Protein AF-A0AAD8IXN5-F1 (afdb_monomer)

Foldseek 3Di:
DDFDFDQDPPPRDTDTDDDDPVCVVVVLVVVLVVLLVQLLVCLVVLVLVSSVVSLVPDDLVSVLDPSSLLSNLSSCVVVLVLVVSVVSVVVCVVSVSPQDLSSQLSNLSSLLSVLDPVSNVVSVVVCVVNPNCPPPSNVVSNVSSVVSND

Nearest PDB structures (foldseek):
  5iww-assembly1_D  TM=9.588E-01  e=1.075E-04  unidentified
  4wn4-assembly2_B  TM=7.879E-01  e=2.422E-03  synthetic construct
  5orm-assembly1_A  TM=8.192E-01  e=3.307E-03  synthetic construct
  6sgb-assembly1_FX  TM=7.965E-01  e=2.458E-01  Trypanosoma brucei brucei
  5a31-assembly1_Y  TM=6.973E-01  e=4.498E+00  Homo sapiens

Structure (mmCIF, N/CA/C/O backbone):
data_AF-A0AAD8IXN5-F1
#
_entry.id   AF-A0AAD8IXN5-F1
#
loop_
_atom_site.group_PDB
_atom_site.id
_atom_site.type_symbol
_atom_site.label_atom_id
_atom_site.label_alt_id
_atom_site.label_comp_id
_atom_site.label_asym_id
_atom_site.label_entity_id
_atom_site.label_seq_id
_atom_site.pdbx_PDB_ins_code
_atom_site.Cartn_x
_atom_site.Cartn_y
_atom_site.Cartn_z
_atom_site.occupancy
_atom_site.B_iso_or_equiv
_atom_site.auth_seq_id
_atom_site.auth_comp_id
_atom_site.auth_asym_id
_atom_site.auth_atom_id
_atom_site.pdbx_PDB_model_num
ATOM 1 N N . MET A 1 1 ? 20.621 -17.031 -30.208 1.00 51.78 1 MET A N 1
ATOM 2 C CA . MET A 1 1 ? 21.042 -15.784 -29.536 1.00 51.78 1 MET A CA 1
ATOM 3 C C . MET A 1 1 ? 19.808 -14.907 -29.469 1.00 51.78 1 MET A C 1
ATOM 5 O O . MET A 1 1 ? 19.219 -14.682 -30.516 1.00 51.78 1 MET A O 1
ATOM 9 N N . ILE A 1 2 ? 19.332 -14.562 -28.271 1.00 49.06 2 ILE A N 1
ATOM 10 C CA . ILE A 1 2 ? 18.109 -13.759 -28.108 1.00 49.06 2 ILE A CA 1
ATOM 11 C C . ILE A 1 2 ? 18.547 -12.351 -27.720 1.00 49.06 2 ILE A C 1
ATOM 13 O O . ILE A 1 2 ? 19.367 -12.189 -26.816 1.00 49.06 2 ILE A O 1
ATOM 17 N N . PHE A 1 3 ? 18.029 -11.352 -28.426 1.00 49.41 3 PHE A N 1
ATOM 18 C CA . PHE A 1 3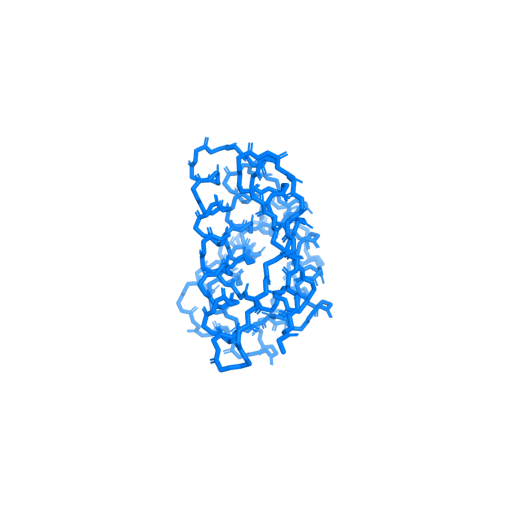 ? 18.252 -9.949 -28.103 1.00 49.41 3 PHE A CA 1
ATOM 19 C C . PHE A 1 3 ? 17.271 -9.542 -27.007 1.00 49.41 3 PHE A C 1
ATOM 21 O O . PHE A 1 3 ? 16.059 -9.706 -27.154 1.00 49.41 3 PHE A O 1
ATOM 28 N N . VAL A 1 4 ? 17.803 -9.081 -25.877 1.00 50.84 4 VAL A N 1
ATOM 29 C CA . VAL A 1 4 ? 17.006 -8.553 -24.768 1.00 50.84 4 VAL A CA 1
ATOM 30 C C . VAL A 1 4 ? 17.182 -7.040 -24.759 1.00 50.84 4 VAL A C 1
ATOM 32 O O . VAL A 1 4 ? 18.308 -6.550 -24.825 1.00 50.84 4 VAL A O 1
ATOM 35 N N . ARG A 1 5 ? 16.068 -6.308 -24.668 1.00 51.84 5 ARG A N 1
ATOM 36 C CA . ARG A 1 5 ? 16.061 -4.847 -24.548 1.00 51.84 5 ARG A CA 1
ATOM 37 C C . ARG A 1 5 ? 16.531 -4.435 -23.155 1.00 51.84 5 ARG A C 1
ATOM 39 O O . ARG A 1 5 ? 15.815 -4.645 -22.175 1.00 51.84 5 ARG A O 1
ATOM 46 N N . TYR A 1 6 ? 17.707 -3.827 -23.064 1.00 52.97 6 TYR A N 1
ATOM 47 C CA . TYR A 1 6 ? 18.241 -3.225 -21.843 1.00 52.97 6 TYR A CA 1
ATOM 48 C C . TYR A 1 6 ? 17.954 -1.735 -21.823 1.00 52.97 6 TYR A C 1
ATOM 50 O O . TYR A 1 6 ? 18.155 -1.056 -22.815 1.00 52.97 6 TYR A O 1
ATOM 58 N N . LEU A 1 7 ? 17.530 -1.215 -20.676 1.00 47.16 7 LEU A N 1
ATOM 59 C CA . LEU A 1 7 ? 17.428 0.222 -20.433 1.00 47.16 7 LEU A CA 1
ATOM 60 C C . LEU A 1 7 ? 18.646 0.635 -19.608 1.00 47.16 7 LEU A C 1
ATOM 62 O O . LEU A 1 7 ? 18.796 0.159 -18.477 1.00 47.16 7 LEU A O 1
ATOM 66 N N . LEU A 1 8 ? 19.535 1.452 -20.177 1.00 43.78 8 LEU A N 1
ATOM 67 C CA . LEU A 1 8 ? 20.738 1.891 -19.472 1.00 43.78 8 LEU A CA 1
ATOM 68 C C . LEU A 1 8 ? 20.375 2.888 -18.354 1.00 43.78 8 LEU A C 1
ATOM 70 O O . LEU A 1 8 ? 19.651 3.854 -18.618 1.00 43.78 8 LEU A O 1
ATOM 74 N N . PRO A 1 9 ? 20.904 2.706 -17.124 1.00 38.38 9 PRO A N 1
ATOM 75 C CA . PRO A 1 9 ? 20.536 3.531 -15.971 1.00 38.38 9 PRO A CA 1
ATOM 76 C C . PRO A 1 9 ? 20.883 5.016 -16.123 1.00 38.38 9 PRO A C 1
ATOM 78 O O . PRO A 1 9 ? 20.294 5.846 -15.440 1.00 38.38 9 PRO A O 1
ATOM 81 N N . ALA A 1 10 ? 21.846 5.349 -16.984 1.00 33.69 10 ALA A N 1
ATOM 82 C CA . ALA A 1 10 ? 22.374 6.702 -17.103 1.00 33.69 10 ALA A CA 1
ATOM 83 C C . ALA A 1 10 ? 21.565 7.597 -18.064 1.00 33.69 10 ALA A C 1
ATOM 85 O O . ALA A 1 10 ? 21.520 8.807 -17.860 1.00 33.69 10 ALA A O 1
ATOM 86 N N . ASN A 1 11 ? 20.903 7.018 -19.079 1.00 34.22 11 ASN A N 1
ATOM 87 C CA . ASN A 1 11 ? 20.440 7.794 -20.241 1.00 34.22 11 ASN A CA 1
ATOM 88 C C . ASN A 1 11 ? 18.983 7.516 -20.641 1.00 34.22 11 ASN A C 1
ATOM 90 O O . ASN A 1 11 ? 18.425 8.244 -21.455 1.00 34.22 11 ASN A O 1
ATOM 94 N N . GLY A 1 12 ? 18.365 6.441 -20.137 1.00 45.88 12 GLY A N 1
ATOM 95 C CA . GLY A 1 12 ? 17.054 6.011 -20.637 1.00 45.88 12 GLY A CA 1
ATOM 96 C C . GLY A 1 12 ? 17.092 5.399 -22.048 1.00 45.88 12 GLY A C 1
ATOM 97 O O . GLY A 1 12 ? 16.042 5.117 -22.619 1.00 45.88 12 GLY A O 1
ATOM 98 N N . GLU A 1 13 ? 18.283 5.171 -22.608 1.00 34.22 13 GLU A N 1
ATOM 99 C CA . GLU A 1 13 ? 18.453 4.530 -23.911 1.00 34.22 13 GLU A CA 1
ATOM 100 C C . GLU A 1 13 ? 18.195 3.026 -23.829 1.00 34.22 13 GLU A C 1
ATOM 102 O O . GLU A 1 13 ? 18.618 2.347 -22.884 1.00 34.22 13 GLU A O 1
ATOM 107 N N . VAL A 1 14 ? 17.493 2.520 -24.845 1.00 49.25 14 VAL A N 1
ATOM 108 C CA . VAL A 1 14 ? 17.211 1.098 -25.020 1.00 49.25 14 VAL A CA 1
ATOM 109 C C . VAL A 1 14 ? 18.310 0.496 -25.891 1.00 49.25 14 VAL A C 1
ATOM 111 O O . VAL A 1 14 ? 18.454 0.876 -27.049 1.00 49.25 14 VAL A O 1
ATOM 114 N N . VAL A 1 15 ? 19.075 -0.445 -25.345 1.00 45.28 15 VAL A N 1
ATOM 115 C CA . VAL A 1 15 ? 20.145 -1.161 -26.045 1.00 45.28 15 VAL A CA 1
ATOM 116 C C . VAL A 1 15 ? 19.777 -2.633 -26.143 1.00 45.28 15 VAL A C 1
ATOM 118 O O . VAL A 1 15 ? 19.493 -3.277 -25.134 1.00 45.28 15 VAL A O 1
ATOM 121 N N . ASP A 1 16 ? 19.801 -3.185 -27.351 1.00 44.38 16 ASP A N 1
ATOM 122 C CA . ASP A 1 16 ? 19.617 -4.618 -27.562 1.00 44.38 16 ASP A CA 1
ATOM 123 C C . ASP A 1 16 ? 20.945 -5.343 -27.323 1.00 44.38 16 ASP A C 1
ATOM 125 O O . ASP A 1 16 ? 21.877 -5.249 -28.121 1.00 44.38 16 ASP A O 1
ATOM 129 N N . VAL A 1 17 ? 21.044 -6.078 -26.211 1.00 52.41 17 VAL A N 1
ATOM 130 C CA . VAL A 1 17 ? 22.218 -6.914 -25.918 1.00 52.41 17 VAL A CA 1
ATOM 131 C C . VAL A 1 17 ? 21.851 -8.368 -26.190 1.00 52.41 17 VAL A C 1
ATOM 133 O O . VAL A 1 17 ? 20.844 -8.886 -25.698 1.00 52.41 17 VAL A O 1
ATOM 136 N N . GLY A 1 18 ? 22.661 -9.030 -27.013 1.00 44.47 18 GLY A N 1
ATOM 137 C CA . GLY A 1 18 ? 22.483 -10.440 -27.337 1.00 44.47 18 GLY A CA 1
ATOM 138 C C . GLY A 1 18 ? 22.963 -11.327 -26.193 1.00 44.47 18 GLY A C 1
ATOM 139 O O . GLY A 1 18 ? 24.152 -11.351 -25.888 1.00 44.47 18 GLY A O 1
ATOM 140 N N . VAL A 1 19 ? 22.049 -12.084 -25.583 1.00 55.19 19 VAL A N 1
ATOM 141 C CA . VAL A 1 19 ? 22.350 -12.973 -24.449 1.00 55.19 19 VAL A CA 1
ATOM 142 C C . VAL A 1 19 ? 22.190 -14.439 -24.864 1.00 55.19 19 VAL A C 1
ATOM 144 O O . VAL A 1 19 ? 21.300 -14.807 -25.646 1.00 55.19 19 VAL A O 1
ATOM 147 N N . LYS A 1 20 ? 23.084 -15.302 -24.363 1.00 52.19 20 LYS A N 1
ATOM 148 C CA . LYS A 1 20 ? 23.007 -16.759 -24.548 1.00 52.19 20 LYS A CA 1
ATOM 149 C C . LYS A 1 20 ? 21.856 -17.327 -23.709 1.00 52.19 20 LYS A C 1
ATOM 151 O O . LYS A 1 20 ? 21.646 -16.915 -22.575 1.00 52.19 20 LYS A O 1
ATOM 156 N N . SER A 1 21 ? 21.127 -18.309 -24.248 1.00 45.97 21 SER A N 1
ATOM 157 C CA . SER A 1 21 ? 19.869 -18.828 -23.673 1.00 45.97 21 SER A CA 1
ATOM 158 C C . SER A 1 21 ? 19.947 -19.268 -22.200 1.00 45.97 21 SER A C 1
ATOM 160 O O . SER A 1 21 ? 18.933 -19.212 -21.512 1.00 45.97 21 SER A O 1
ATOM 162 N N . GLY A 1 22 ? 21.120 -19.690 -21.713 1.00 53.38 22 GLY A N 1
ATOM 163 C CA . GLY A 1 22 ? 21.326 -20.132 -20.326 1.00 53.38 22 GLY A CA 1
ATOM 164 C C . GLY A 1 22 ? 21.544 -19.005 -19.306 1.00 53.38 22 GLY A C 1
ATOM 165 O O . GLY A 1 22 ? 21.357 -19.222 -18.116 1.00 53.38 22 GLY A O 1
ATOM 166 N N . GLU A 1 23 ? 21.886 -17.793 -19.749 1.00 52.00 23 GLU A N 1
ATOM 167 C CA . GLU A 1 23 ? 22.213 -16.659 -18.864 1.00 52.00 23 GLU A CA 1
ATOM 168 C C . GLU A 1 23 ? 21.024 -15.704 -18.666 1.00 52.00 23 GLU A C 1
ATOM 170 O O . GLU A 1 23 ? 21.019 -14.884 -17.750 1.00 52.00 23 GLU A O 1
ATOM 175 N N . ILE A 1 24 ? 19.969 -15.843 -19.475 1.00 54.06 24 ILE A N 1
ATOM 176 C CA . ILE A 1 24 ? 18.794 -14.954 -19.484 1.00 54.06 24 ILE A CA 1
ATOM 177 C C . ILE A 1 24 ? 18.116 -14.895 -18.107 1.00 54.06 24 ILE A C 1
ATOM 179 O O . ILE A 1 24 ? 17.739 -13.817 -17.647 1.00 54.06 24 ILE A O 1
ATOM 183 N N . GLY A 1 25 ? 17.980 -16.041 -17.430 1.00 53.28 25 GLY A N 1
ATOM 184 C CA . GLY A 1 25 ? 17.365 -16.116 -16.101 1.00 53.28 25 GLY A CA 1
ATOM 185 C C . GLY A 1 25 ? 18.176 -15.386 -15.026 1.00 53.28 25 GLY A C 1
ATOM 186 O O . GLY A 1 25 ? 17.602 -14.680 -14.193 1.00 53.28 25 GLY A O 1
ATOM 187 N N . HIS A 1 26 ? 19.506 -15.488 -15.094 1.00 51.72 26 HIS A N 1
ATOM 188 C CA . HIS A 1 26 ? 20.431 -14.821 -14.176 1.00 51.72 26 HIS A CA 1
ATOM 189 C C . HIS A 1 26 ? 20.487 -13.312 -14.422 1.00 51.72 26 HIS A C 1
ATOM 191 O O . HIS A 1 26 ? 20.428 -12.529 -13.480 1.00 51.72 26 HIS A O 1
ATOM 197 N N . VAL A 1 27 ? 20.535 -12.882 -15.685 1.00 54.84 27 VAL A N 1
ATOM 198 C CA . VAL A 1 27 ? 20.599 -11.453 -16.009 1.00 54.84 27 VAL A CA 1
ATOM 199 C C . VAL A 1 27 ? 19.274 -10.750 -15.697 1.00 54.84 27 VAL A C 1
ATOM 201 O O . VAL A 1 27 ? 19.281 -9.641 -15.164 1.00 54.84 27 VAL A O 1
ATOM 204 N N . ARG A 1 28 ? 18.127 -11.408 -15.931 1.00 55.16 28 ARG A N 1
ATOM 205 C CA . ARG A 1 28 ? 16.812 -10.883 -15.521 1.00 55.16 28 ARG A CA 1
ATOM 206 C C . ARG A 1 28 ? 16.705 -10.723 -14.007 1.00 55.16 28 ARG A C 1
ATOM 208 O O . ARG A 1 28 ? 16.274 -9.673 -13.541 1.00 55.16 28 ARG A O 1
ATOM 215 N N . THR A 1 29 ? 17.113 -11.725 -13.229 1.00 54.69 29 THR A N 1
ATOM 216 C CA . THR A 1 29 ? 17.063 -11.644 -11.758 1.00 54.69 29 THR A CA 1
ATOM 217 C C . THR A 1 29 ? 18.017 -10.589 -11.196 1.00 54.69 29 THR A C 1
ATOM 219 O O . THR A 1 29 ? 17.615 -9.845 -10.299 1.00 54.69 29 THR A O 1
ATOM 222 N N . LEU A 1 30 ? 19.223 -10.449 -11.760 1.00 58.06 30 LEU A N 1
ATOM 223 C CA . LEU A 1 30 ? 20.171 -9.390 -11.393 1.00 58.06 30 LEU A CA 1
ATOM 224 C C . LEU A 1 30 ? 19.550 -7.996 -11.590 1.00 58.06 30 LEU A C 1
ATOM 226 O O . LEU A 1 30 ? 19.533 -7.166 -10.683 1.00 58.06 30 LEU A O 1
ATOM 230 N N . TRP A 1 31 ? 18.929 -7.786 -12.749 1.00 64.38 31 TRP A N 1
ATOM 231 C CA . TRP A 1 31 ? 18.358 -6.503 -13.145 1.00 64.38 31 TRP A CA 1
ATOM 232 C C . TRP A 1 31 ? 17.117 -6.105 -12.336 1.00 64.38 31 TRP A C 1
ATOM 234 O O . TRP A 1 31 ? 16.936 -4.938 -11.981 1.00 64.38 31 TRP A O 1
ATOM 244 N N . ILE A 1 32 ? 16.271 -7.077 -11.984 1.00 62.94 32 ILE A N 1
ATOM 245 C CA . ILE A 1 32 ? 15.151 -6.864 -11.059 1.00 62.94 32 ILE A CA 1
ATOM 246 C C . ILE A 1 32 ? 15.675 -6.446 -9.675 1.00 62.94 32 ILE A C 1
ATOM 248 O O . ILE A 1 32 ? 15.126 -5.531 -9.052 1.00 62.94 32 ILE A O 1
ATOM 252 N N . GLY A 1 33 ? 16.748 -7.089 -9.201 1.00 64.25 33 GLY A N 1
ATOM 253 C CA . GLY A 1 33 ? 17.410 -6.746 -7.943 1.00 64.25 33 GLY A CA 1
ATOM 254 C C . GLY A 1 33 ? 17.934 -5.308 -7.932 1.00 64.25 33 GLY A C 1
ATOM 255 O O . GLY A 1 33 ? 17.679 -4.567 -6.979 1.00 64.25 33 GLY A O 1
ATOM 256 N N . ASP A 1 34 ? 18.586 -4.881 -9.011 1.00 70.25 34 ASP A N 1
ATOM 257 C CA . ASP A 1 34 ? 19.142 -3.530 -9.132 1.00 70.25 34 ASP A CA 1
ATOM 258 C C . ASP A 1 34 ? 18.054 -2.452 -9.164 1.00 70.25 34 ASP A C 1
ATOM 260 O O . ASP A 1 34 ? 18.159 -1.438 -8.473 1.00 70.25 34 ASP A O 1
ATOM 264 N N . ARG A 1 35 ? 16.936 -2.698 -9.853 1.00 72.12 35 ARG A N 1
ATOM 265 C CA . ARG A 1 35 ? 15.776 -1.790 -9.843 1.00 72.12 35 ARG A CA 1
ATOM 266 C C . ARG A 1 35 ? 15.127 -1.688 -8.472 1.00 72.12 35 ARG A C 1
ATOM 268 O O . ARG A 1 35 ? 14.827 -0.585 -8.023 1.00 72.12 35 ARG A O 1
ATOM 275 N N . SER A 1 36 ? 14.940 -2.814 -7.779 1.00 70.50 36 SER A N 1
ATOM 276 C CA . SER A 1 36 ? 14.403 -2.811 -6.414 1.00 70.50 36 SER A CA 1
ATOM 277 C C . SER A 1 36 ? 15.310 -2.023 -5.464 1.00 70.50 36 SER A C 1
ATOM 279 O O . SER A 1 36 ? 14.813 -1.305 -4.591 1.00 70.50 36 SER A O 1
ATOM 281 N N . ARG A 1 37 ? 16.636 -2.118 -5.634 1.00 77.12 37 ARG A N 1
ATOM 282 C CA . ARG A 1 37 ? 17.615 -1.321 -4.880 1.00 77.12 37 ARG A CA 1
ATOM 283 C C . ARG A 1 37 ? 17.522 0.162 -5.223 1.00 77.12 37 ARG A C 1
ATOM 285 O O . ARG A 1 37 ? 17.482 0.968 -4.299 1.00 77.12 37 ARG A O 1
ATOM 292 N N . LEU A 1 38 ? 17.409 0.520 -6.503 1.00 75.56 38 LEU A N 1
ATOM 293 C CA . LEU A 1 38 ? 17.242 1.908 -6.945 1.00 75.56 38 LEU A CA 1
ATOM 294 C C . LEU A 1 38 ? 15.956 2.532 -6.395 1.00 75.56 38 LEU A C 1
ATOM 296 O O . LEU A 1 38 ? 16.012 3.607 -5.802 1.00 75.56 38 LEU A O 1
ATOM 300 N N . VAL A 1 39 ? 14.813 1.844 -6.498 1.00 78.38 39 VAL A N 1
ATOM 301 C CA . VAL A 1 39 ? 13.548 2.307 -5.900 1.00 78.38 39 VAL A CA 1
A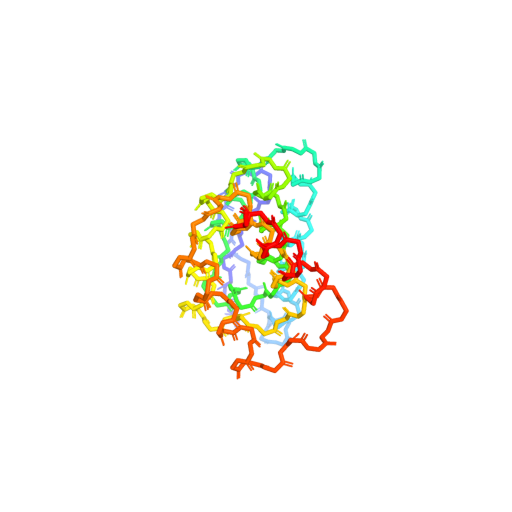TOM 302 C C . VAL A 1 39 ? 13.719 2.505 -4.399 1.00 78.38 39 VAL A C 1
ATOM 304 O O . VAL A 1 39 ? 13.348 3.553 -3.876 1.00 78.38 39 VAL A O 1
ATOM 307 N N . SER A 1 40 ? 14.336 1.548 -3.701 1.00 75.19 40 SER A N 1
ATOM 308 C CA . SER A 1 40 ? 14.582 1.656 -2.257 1.00 75.19 40 SER A CA 1
ATOM 309 C C . SER A 1 40 ? 15.494 2.837 -1.904 1.00 75.19 40 SER A C 1
ATOM 311 O O . SER A 1 40 ? 15.217 3.551 -0.941 1.00 75.19 40 SER A O 1
ATOM 313 N N . ALA A 1 41 ? 16.548 3.075 -2.688 1.00 76.12 41 ALA A N 1
ATOM 314 C CA . ALA A 1 41 ? 17.477 4.183 -2.498 1.00 76.12 41 ALA A CA 1
ATOM 315 C C . ALA A 1 41 ? 16.781 5.533 -2.709 1.00 76.12 41 ALA A C 1
ATOM 317 O O . ALA A 1 41 ? 16.763 6.350 -1.790 1.00 76.12 41 ALA A O 1
ATOM 318 N N . TYR A 1 42 ? 16.119 5.741 -3.853 1.00 75.38 42 TYR A N 1
ATOM 319 C CA . TYR A 1 42 ? 15.376 6.978 -4.122 1.00 75.38 42 TYR A CA 1
ATOM 320 C C . TYR A 1 42 ? 14.293 7.239 -3.071 1.00 75.38 42 TYR A C 1
ATOM 322 O O . TYR A 1 42 ? 14.133 8.371 -2.618 1.00 75.38 42 TYR A O 1
ATOM 330 N N . SER A 1 43 ? 13.605 6.189 -2.618 1.00 74.06 43 SER A N 1
ATOM 331 C CA . SER A 1 43 ? 12.617 6.279 -1.537 1.00 74.06 43 SER A CA 1
ATOM 332 C C . SER A 1 43 ? 13.249 6.708 -0.211 1.00 74.06 43 SER A C 1
ATOM 334 O O . SER A 1 43 ? 12.683 7.529 0.512 1.00 74.06 43 SER A O 1
ATOM 336 N N . LYS A 1 44 ? 14.443 6.192 0.115 1.00 72.25 44 LYS A N 1
ATOM 337 C CA . LYS A 1 44 ? 15.172 6.549 1.341 1.00 72.25 44 LYS A CA 1
ATOM 338 C C . LYS A 1 44 ? 15.538 8.035 1.364 1.00 72.25 44 LYS A C 1
ATOM 340 O O . LYS A 1 44 ? 15.375 8.660 2.413 1.00 72.25 44 LYS A O 1
ATOM 345 N N . PHE A 1 45 ? 15.939 8.582 0.217 1.00 76.75 45 PHE A N 1
ATOM 346 C CA . PHE A 1 45 ? 16.299 9.992 0.028 1.00 76.75 45 PHE A CA 1
ATOM 347 C C . PHE A 1 45 ? 15.100 10.932 -0.204 1.00 76.75 45 PHE A C 1
ATOM 349 O O . PHE A 1 45 ? 15.300 12.108 -0.480 1.00 76.75 45 PHE A O 1
ATOM 356 N N . GLY A 1 46 ? 13.854 10.448 -0.108 1.00 70.00 46 GLY A N 1
ATOM 357 C CA . GLY A 1 46 ? 12.658 11.284 -0.301 1.00 70.00 46 GLY A CA 1
ATOM 358 C C . GLY A 1 46 ? 12.372 11.646 -1.764 1.00 70.00 46 GLY A C 1
ATOM 359 O O . GLY A 1 46 ? 11.414 12.351 -2.061 1.00 70.00 46 GLY A O 1
ATOM 360 N N . CYS A 1 47 ? 13.149 11.120 -2.712 1.00 77.06 47 CYS A N 1
ATOM 361 C CA . CYS A 1 47 ? 12.980 11.345 -4.144 1.00 77.06 47 CYS A CA 1
ATOM 362 C C . CYS A 1 47 ? 11.883 10.442 -4.732 1.00 77.06 47 CYS A C 1
ATOM 364 O O . CYS A 1 47 ? 12.133 9.653 -5.648 1.00 77.06 47 CYS A O 1
ATOM 366 N N . ILE A 1 48 ? 10.655 10.546 -4.220 1.00 83.81 48 ILE A N 1
ATOM 367 C CA . ILE A 1 48 ? 9.570 9.622 -4.574 1.00 83.81 48 ILE A CA 1
ATOM 368 C C . ILE A 1 48 ? 9.203 9.641 -6.060 1.00 83.81 48 ILE A C 1
ATOM 370 O O . ILE A 1 48 ? 8.937 8.592 -6.637 1.00 83.81 48 ILE A O 1
ATOM 374 N N . ASN A 1 49 ? 9.288 10.800 -6.716 1.00 79.88 49 ASN A N 1
ATOM 375 C CA . ASN A 1 49 ? 9.040 10.916 -8.156 1.00 79.88 49 ASN A CA 1
ATOM 376 C C . ASN A 1 49 ? 10.040 10.091 -8.983 1.00 79.88 49 ASN A C 1
ATOM 378 O O . ASN A 1 49 ? 9.666 9.482 -9.982 1.00 79.88 49 ASN A O 1
ATOM 382 N N . HIS A 1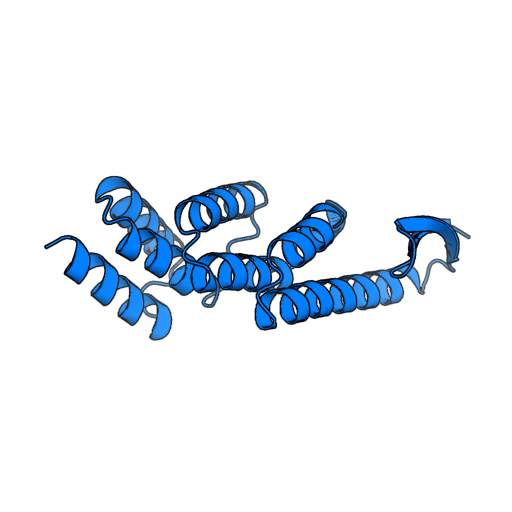 50 ? 11.304 10.028 -8.554 1.00 77.06 50 HIS A N 1
ATOM 383 C CA . HIS A 1 50 ? 12.324 9.199 -9.201 1.00 77.06 50 HIS A CA 1
ATOM 384 C C . HIS A 1 50 ? 12.097 7.716 -8.904 1.00 77.06 50 HIS A C 1
ATOM 386 O O . HIS A 1 50 ? 12.145 6.897 -9.819 1.00 77.06 50 HIS A O 1
ATOM 392 N N . ALA A 1 51 ? 11.758 7.375 -7.656 1.00 78.69 51 ALA A N 1
ATOM 393 C CA . ALA A 1 51 ? 11.381 6.013 -7.280 1.00 78.69 51 ALA A CA 1
ATOM 394 C C . ALA A 1 51 ? 10.190 5.502 -8.114 1.00 78.69 51 ALA A C 1
ATOM 396 O O . ALA A 1 51 ? 10.220 4.376 -8.608 1.00 78.69 51 ALA A O 1
ATOM 397 N N . ARG A 1 52 ? 9.180 6.353 -8.330 1.00 83.12 52 ARG A N 1
ATOM 398 C CA . ARG A 1 52 ? 8.017 6.078 -9.178 1.00 83.12 52 ARG A CA 1
ATOM 399 C C . ARG A 1 52 ? 8.412 5.870 -10.637 1.00 83.12 52 ARG A C 1
ATOM 401 O O . ARG A 1 52 ? 8.048 4.848 -11.196 1.00 83.12 52 ARG A O 1
ATOM 408 N N . LYS A 1 53 ? 9.215 6.762 -11.225 1.00 81.69 53 LYS A N 1
ATOM 409 C CA . LYS A 1 53 ? 9.703 6.599 -12.608 1.00 81.69 53 LYS A CA 1
ATOM 410 C C . LYS A 1 53 ? 10.410 5.259 -12.807 1.00 81.69 53 LYS A C 1
ATOM 412 O O . LYS A 1 53 ? 10.124 4.553 -13.766 1.00 81.69 53 LYS A O 1
ATOM 417 N N . VAL A 1 54 ? 11.297 4.881 -11.884 1.00 80.00 54 VAL A N 1
ATOM 418 C CA . VAL A 1 54 ? 11.977 3.579 -11.946 1.00 80.00 54 VAL A CA 1
ATOM 419 C C . VAL A 1 54 ? 10.966 2.438 -11.838 1.00 80.00 54 VAL A C 1
ATOM 421 O O . VAL A 1 54 ? 11.049 1.501 -12.627 1.00 80.00 54 VAL A O 1
ATOM 424 N N . PHE A 1 55 ? 9.999 2.525 -10.920 1.00 82.12 55 PHE A N 1
ATOM 425 C CA . PHE A 1 55 ? 8.931 1.534 -10.775 1.00 82.12 55 PHE A CA 1
ATOM 426 C C . PHE A 1 55 ? 8.103 1.378 -12.060 1.00 82.12 55 PHE A C 1
ATOM 428 O O . PHE A 1 55 ? 7.884 0.259 -12.508 1.00 82.12 55 PHE A O 1
ATOM 435 N N . ASP A 1 56 ? 7.708 2.480 -12.692 1.00 82.06 56 ASP A N 1
ATOM 436 C CA . ASP A 1 56 ? 6.865 2.473 -13.892 1.00 82.06 56 ASP A CA 1
ATOM 437 C C . ASP A 1 56 ? 7.611 1.930 -15.125 1.00 82.06 56 ASP A C 1
ATOM 439 O O . ASP A 1 56 ? 6.999 1.403 -16.049 1.00 82.06 56 ASP A O 1
ATOM 443 N N . THR A 1 57 ? 8.948 1.996 -15.130 1.00 78.31 57 THR A N 1
ATOM 444 C CA . THR A 1 57 ? 9.779 1.380 -16.181 1.00 78.31 57 THR A CA 1
ATOM 445 C C . THR A 1 57 ? 9.950 -0.134 -16.012 1.00 78.31 57 THR A C 1
ATOM 447 O O . THR A 1 57 ? 10.679 -0.754 -16.793 1.00 78.31 57 THR A O 1
ATOM 450 N N . VAL A 1 58 ? 9.383 -0.744 -14.961 1.00 74.94 58 VAL A N 1
ATOM 451 C CA . VAL A 1 58 ? 9.490 -2.187 -14.695 1.00 74.94 58 VAL A CA 1
ATOM 452 C C . VA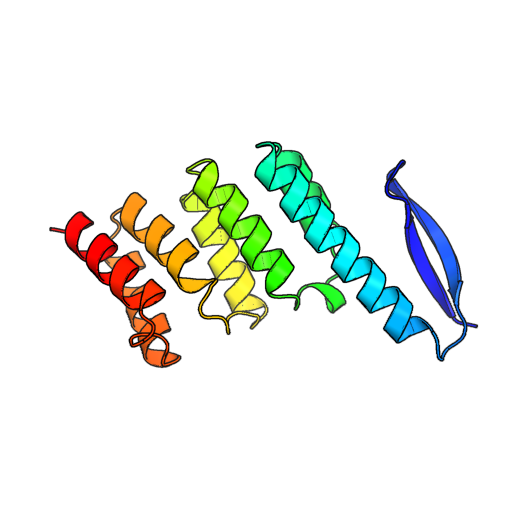L A 1 58 ? 8.615 -2.969 -15.670 1.00 74.94 58 VAL A C 1
ATOM 454 O O . VAL A 1 58 ? 7.403 -2.769 -15.692 1.00 74.94 58 VAL A O 1
ATOM 457 N N . PRO A 1 59 ? 9.209 -3.878 -16.467 1.00 70.75 59 PRO A N 1
ATOM 458 C CA . PRO A 1 59 ? 8.450 -4.750 -17.351 1.00 70.75 59 PRO A CA 1
ATOM 459 C C . PRO A 1 59 ? 7.398 -5.579 -16.605 1.00 70.75 59 PRO A C 1
ATOM 461 O O . PRO A 1 59 ? 7.610 -5.995 -15.463 1.00 70.75 59 PRO A O 1
ATOM 464 N N . LEU A 1 60 ? 6.269 -5.851 -17.265 1.00 66.25 60 LEU A N 1
ATOM 465 C CA . LEU A 1 60 ? 5.133 -6.573 -16.677 1.00 66.25 60 LEU A CA 1
ATOM 466 C C . LEU A 1 60 ? 5.492 -7.990 -16.205 1.00 66.25 60 LEU A C 1
ATOM 468 O O . LEU A 1 60 ? 4.981 -8.449 -15.190 1.00 66.25 60 LEU A O 1
ATOM 472 N N . ASP A 1 61 ? 6.401 -8.671 -16.897 1.00 64.44 61 ASP A N 1
ATOM 473 C CA . ASP A 1 61 ? 6.924 -9.987 -16.509 1.00 64.44 61 ASP A CA 1
ATOM 474 C C . ASP A 1 61 ? 7.753 -9.943 -15.210 1.00 64.44 61 ASP A C 1
ATOM 476 O O . ASP A 1 61 ? 7.869 -10.946 -14.506 1.00 64.44 61 ASP A O 1
ATOM 480 N N . CYS A 1 62 ? 8.272 -8.769 -14.849 1.00 65.69 62 CYS A N 1
ATOM 481 C CA . CYS A 1 62 ? 9.064 -8.520 -13.645 1.00 65.69 62 CYS A CA 1
ATOM 482 C C . CYS A 1 62 ? 8.254 -7.896 -12.495 1.00 65.69 62 CYS A C 1
ATOM 484 O O . CYS A 1 62 ? 8.760 -7.770 -11.375 1.00 65.69 62 CYS A O 1
ATOM 486 N N . ILE A 1 63 ? 6.999 -7.509 -12.746 1.00 69.44 63 ILE A N 1
ATOM 487 C CA . ILE A 1 63 ? 6.159 -6.795 -11.777 1.00 69.44 63 ILE A CA 1
ATOM 488 C C . ILE A 1 63 ? 5.710 -7.687 -10.612 1.00 69.44 63 ILE A C 1
ATOM 490 O O . ILE A 1 63 ? 5.192 -7.194 -9.620 1.00 69.44 63 ILE A O 1
ATOM 494 N N . SER A 1 64 ? 5.941 -8.998 -10.677 1.00 70.81 64 SER A N 1
ATOM 495 C CA . SER A 1 64 ? 5.645 -9.944 -9.594 1.00 70.81 64 SER A CA 1
ATOM 496 C C . SER A 1 64 ? 6.592 -9.838 -8.390 1.00 70.81 64 SER A C 1
ATOM 498 O O . SER A 1 64 ? 6.377 -10.507 -7.378 1.00 70.81 64 SER A O 1
ATOM 500 N N . ASN A 1 65 ? 7.634 -8.999 -8.452 1.00 78.62 65 ASN A N 1
ATOM 501 C CA . ASN A 1 65 ? 8.577 -8.859 -7.348 1.00 78.62 65 ASN A CA 1
ATOM 502 C C . ASN A 1 65 ? 7.979 -8.076 -6.164 1.00 78.62 65 ASN A C 1
ATOM 504 O O . ASN A 1 65 ? 7.867 -6.852 -6.186 1.00 78.62 65 ASN A O 1
ATOM 508 N N . ILE A 1 66 ? 7.685 -8.790 -5.079 1.00 80.50 66 ILE A N 1
ATOM 509 C CA . ILE A 1 66 ? 7.135 -8.245 -3.829 1.00 80.50 66 ILE A CA 1
ATOM 510 C C . ILE A 1 66 ? 8.042 -7.179 -3.187 1.00 80.50 66 ILE A C 1
ATOM 512 O O . ILE A 1 66 ? 7.537 -6.211 -2.621 1.00 80.50 66 ILE A O 1
ATOM 516 N N . LEU A 1 67 ? 9.372 -7.308 -3.281 1.00 80.75 67 LEU A N 1
ATOM 517 C CA . LEU A 1 67 ? 10.304 -6.330 -2.705 1.00 80.75 67 LEU A CA 1
ATOM 518 C C . LEU A 1 67 ? 10.153 -4.960 -3.366 1.00 80.75 67 LEU A C 1
ATOM 520 O O . LEU A 1 67 ? 10.151 -3.946 -2.672 1.00 80.75 67 LEU A O 1
ATOM 524 N N . LEU A 1 68 ? 9.954 -4.934 -4.685 1.00 81.31 68 LEU A N 1
ATOM 525 C CA . LEU A 1 68 ? 9.718 -3.707 -5.439 1.00 81.31 68 LEU A CA 1
ATOM 526 C C . LEU A 1 68 ? 8.431 -3.004 -4.967 1.00 81.31 68 LEU A C 1
ATOM 528 O O . LEU A 1 68 ? 8.454 -1.802 -4.691 1.00 81.31 68 LEU A O 1
ATOM 532 N N . TRP A 1 69 ? 7.334 -3.758 -4.819 1.00 87.25 69 TRP A N 1
ATOM 533 C CA . TRP A 1 69 ? 6.058 -3.245 -4.301 1.00 87.25 69 TRP A CA 1
ATOM 534 C C . TRP A 1 69 ? 6.183 -2.724 -2.872 1.00 87.25 69 TRP A C 1
ATOM 536 O O . TRP A 1 69 ? 5.749 -1.613 -2.576 1.00 87.25 69 TRP A O 1
ATOM 546 N N . ASN A 1 70 ? 6.829 -3.485 -1.989 1.00 88.44 70 ASN A N 1
ATOM 547 C CA . ASN A 1 70 ? 7.055 -3.069 -0.608 1.00 88.44 70 ASN A CA 1
ATOM 548 C C . ASN A 1 70 ? 7.885 -1.780 -0.540 1.00 88.44 70 ASN A C 1
ATOM 550 O O . ASN A 1 70 ? 7.590 -0.902 0.271 1.00 88.44 70 ASN A O 1
ATOM 554 N N . SER A 1 71 ? 8.900 -1.634 -1.394 1.00 85.62 71 SER A N 1
ATOM 555 C CA . SER A 1 71 ? 9.722 -0.424 -1.440 1.00 85.62 71 SER A CA 1
ATOM 556 C C . SER A 1 71 ? 8.929 0.798 -1.895 1.00 85.62 71 SER A C 1
ATOM 558 O O . SER A 1 71 ? 9.002 1.830 -1.228 1.00 85.62 71 SER A O 1
ATOM 560 N N . ILE A 1 72 ? 8.127 0.692 -2.961 1.00 87.81 72 ILE A N 1
ATOM 561 C CA . ILE A 1 72 ? 7.318 1.830 -3.424 1.00 87.81 72 ILE A CA 1
ATOM 562 C C . ILE A 1 72 ? 6.180 2.159 -2.438 1.00 87.81 72 ILE A C 1
ATOM 564 O O . ILE A 1 72 ? 5.933 3.331 -2.163 1.00 87.81 72 ILE A O 1
ATOM 568 N N . LEU A 1 73 ? 5.548 1.157 -1.812 1.00 90.62 73 LEU A N 1
ATOM 569 C CA . LEU A 1 73 ? 4.540 1.363 -0.760 1.00 90.62 73 LEU A CA 1
ATOM 570 C C . LEU A 1 73 ? 5.127 2.076 0.465 1.00 90.62 73 LEU A C 1
ATOM 572 O O . LEU A 1 73 ? 4.495 2.981 1.015 1.00 90.62 73 LEU A O 1
ATOM 576 N N . ARG A 1 74 ? 6.344 1.703 0.889 1.00 89.75 74 ARG A N 1
ATOM 577 C CA . ARG A 1 74 ? 7.070 2.407 1.963 1.00 89.75 74 ARG A CA 1
ATOM 578 C C . ARG A 1 74 ? 7.370 3.848 1.582 1.00 89.75 74 ARG A C 1
ATOM 580 O O . ARG A 1 74 ? 7.227 4.726 2.427 1.00 89.75 74 ARG A O 1
ATOM 587 N N . ALA A 1 75 ? 7.769 4.088 0.334 1.00 88.31 75 ALA A N 1
ATOM 588 C CA . ALA A 1 75 ? 8.053 5.428 -0.165 1.00 88.31 75 ALA A CA 1
ATOM 589 C C . ALA A 1 75 ? 6.836 6.345 -0.018 1.00 88.31 75 ALA A C 1
ATOM 591 O O . ALA A 1 75 ? 6.953 7.426 0.555 1.00 88.31 75 ALA A O 1
ATOM 592 N N . HIS A 1 76 ? 5.670 5.901 -0.497 1.00 90.38 76 HIS A N 1
ATOM 593 C CA . HIS A 1 76 ? 4.440 6.691 -0.425 1.00 90.38 76 HIS A CA 1
ATOM 594 C C . HIS A 1 76 ? 3.981 6.902 1.018 1.00 90.38 76 HIS A C 1
ATOM 596 O O . HIS A 1 76 ? 3.660 8.028 1.377 1.00 90.38 76 HIS A O 1
ATOM 602 N N . ASN A 1 77 ? 4.047 5.874 1.871 1.00 90.25 77 ASN A N 1
ATOM 603 C CA . ASN A 1 77 ? 3.740 6.024 3.298 1.00 90.25 77 ASN A CA 1
ATOM 604 C C . ASN A 1 77 ? 4.643 7.036 4.010 1.00 90.25 77 ASN A C 1
ATOM 606 O O . ASN A 1 77 ? 4.153 7.828 4.807 1.00 90.25 77 ASN A O 1
ATOM 610 N N . LYS A 1 78 ? 5.957 7.013 3.744 1.00 88.69 78 LYS A N 1
ATOM 611 C CA . LYS A 1 78 ? 6.914 7.935 4.375 1.00 88.69 78 LYS A CA 1
ATOM 612 C C . LYS A 1 78 ? 6.659 9.394 3.983 1.00 88.69 78 LYS A C 1
ATOM 614 O O . LYS A 1 78 ? 6.966 10.281 4.765 1.00 88.69 78 LYS A O 1
ATOM 619 N N . ASN A 1 79 ? 6.115 9.623 2.790 1.00 87.88 79 ASN A N 1
ATOM 620 C CA . ASN A 1 79 ? 5.743 10.951 2.302 1.00 87.88 79 ASN A CA 1
ATOM 621 C C . ASN A 1 79 ? 4.255 11.269 2.532 1.00 87.88 79 ASN A C 1
ATOM 623 O O . ASN A 1 79 ? 3.732 12.173 1.892 1.00 87.88 79 ASN A O 1
ATOM 627 N N . GLU A 1 80 ? 3.569 10.501 3.388 1.00 90.25 80 GLU A N 1
ATOM 628 C CA . GLU A 1 80 ? 2.158 10.709 3.755 1.00 90.25 80 GLU A CA 1
ATOM 629 C C . GLU A 1 80 ? 1.181 10.678 2.563 1.00 90.25 80 GLU A C 1
ATOM 631 O O . GLU A 1 80 ? 0.040 11.129 2.628 1.00 90.25 80 GLU A O 1
ATOM 636 N N . GLU A 1 81 ? 1.586 10.060 1.452 1.00 91.94 81 GLU A N 1
ATOM 637 C CA . GLU A 1 81 ? 0.773 9.939 0.244 1.00 91.94 81 GLU A CA 1
ATOM 638 C C . GLU A 1 81 ? -0.186 8.737 0.334 1.00 91.94 81 GLU A C 1
ATOM 640 O O . GLU A 1 81 ? -0.228 7.873 -0.549 1.00 91.94 81 GLU A O 1
ATOM 645 N N . PHE A 1 82 ? -0.973 8.661 1.410 1.00 94.06 82 PHE A N 1
ATOM 646 C CA . PHE A 1 82 ? -1.785 7.491 1.769 1.00 94.06 82 PHE A CA 1
ATOM 647 C C . PHE A 1 82 ? -2.792 7.089 0.681 1.00 94.06 82 PHE A C 1
ATOM 649 O O . PHE A 1 82 ? -2.920 5.909 0.354 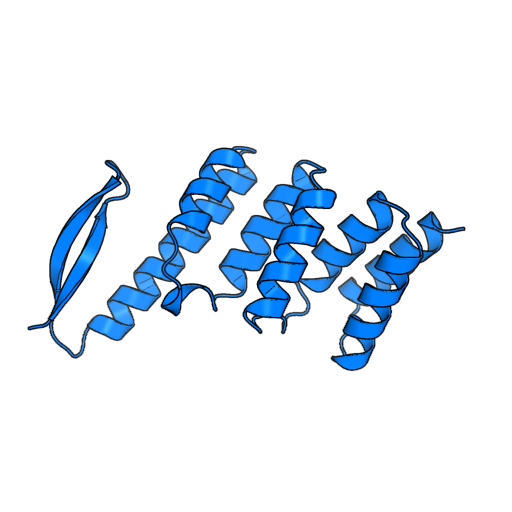1.00 94.06 82 PHE A O 1
ATOM 656 N N . GLN A 1 83 ? -3.423 8.061 0.012 1.00 93.69 83 GLN A N 1
ATOM 657 C CA . GLN A 1 83 ? -4.319 7.801 -1.124 1.00 93.69 83 GLN A CA 1
ATOM 658 C C . GLN A 1 83 ? -3.600 7.096 -2.290 1.00 93.69 83 GLN A C 1
ATOM 660 O O . GLN A 1 83 ? -4.195 6.308 -3.027 1.00 93.69 83 GLN A O 1
ATOM 665 N N . ARG A 1 84 ? -2.318 7.412 -2.519 1.00 92.25 84 ARG A N 1
ATOM 666 C CA . ARG A 1 84 ? -1.506 6.757 -3.558 1.00 92.25 84 ARG A CA 1
ATOM 667 C C . ARG A 1 84 ? -1.045 5.378 -3.102 1.00 92.25 84 ARG A C 1
ATOM 669 O O . ARG A 1 84 ? -1.017 4.472 -3.930 1.00 92.25 84 ARG A O 1
ATOM 676 N N . THR A 1 85 ? -0.759 5.196 -1.812 1.00 92.88 85 THR A N 1
ATOM 677 C CA . THR A 1 85 ? -0.501 3.873 -1.226 1.00 92.88 85 THR A CA 1
ATOM 678 C C . THR A 1 85 ? -1.676 2.924 -1.468 1.00 92.88 85 THR A C 1
ATOM 680 O O . THR A 1 85 ? -1.459 1.813 -1.944 1.00 92.88 85 THR A O 1
ATOM 683 N N . LEU A 1 86 ? -2.917 3.359 -1.221 1.00 93.06 86 LEU A N 1
ATOM 684 C CA . LEU A 1 86 ? -4.097 2.517 -1.459 1.00 93.06 86 LEU A CA 1
ATOM 685 C C . LEU A 1 86 ? -4.312 2.204 -2.943 1.00 93.06 86 LEU A C 1
ATOM 687 O O . LEU A 1 86 ? -4.557 1.056 -3.298 1.00 93.06 86 LEU A O 1
ATOM 691 N N . ARG A 1 87 ? -4.109 3.184 -3.833 1.00 93.00 87 ARG A N 1
ATOM 692 C CA . ARG A 1 87 ? -4.150 2.930 -5.284 1.00 93.00 87 ARG A CA 1
ATOM 693 C C . ARG A 1 87 ? -3.102 1.908 -5.727 1.00 93.00 87 ARG A C 1
ATOM 695 O O . ARG A 1 87 ? -3.387 1.056 -6.561 1.00 93.00 87 ARG A O 1
ATOM 702 N N . LEU A 1 88 ? -1.895 1.967 -5.163 1.00 90.38 88 LEU A N 1
ATOM 703 C CA . LEU A 1 88 ? -0.865 0.961 -5.427 1.00 90.38 88 LEU A CA 1
ATOM 704 C C . LEU A 1 88 ? -1.250 -0.416 -4.904 1.00 90.38 88 LEU A C 1
ATOM 706 O O . LEU A 1 88 ? -0.964 -1.412 -5.561 1.00 90.38 88 LEU A O 1
ATOM 710 N N . TYR A 1 89 ? -1.886 -0.471 -3.739 1.00 91.25 89 TYR A N 1
ATOM 711 C CA . TYR A 1 89 ? -2.389 -1.713 -3.182 1.00 91.25 89 TYR A CA 1
ATOM 712 C C . TYR A 1 89 ? -3.442 -2.359 -4.087 1.00 91.25 89 TYR A C 1
ATOM 714 O O . TYR A 1 89 ? -3.347 -3.555 -4.361 1.00 91.25 89 TYR A O 1
ATOM 722 N N . ASP A 1 90 ? -4.380 -1.583 -4.629 1.00 90.69 90 ASP A N 1
ATOM 723 C CA . ASP A 1 90 ? -5.364 -2.099 -5.584 1.00 90.69 90 ASP A CA 1
ATOM 724 C C . ASP A 1 90 ? -4.701 -2.636 -6.860 1.00 90.69 90 ASP A C 1
ATOM 726 O O . ASP A 1 90 ? -5.022 -3.742 -7.303 1.00 90.69 90 ASP A O 1
ATOM 730 N N . SER A 1 91 ? -3.694 -1.935 -7.394 1.00 88.81 91 SER A N 1
ATOM 731 C CA . SER A 1 91 ? -2.886 -2.454 -8.505 1.00 88.81 91 SER A CA 1
ATOM 732 C C . SER A 1 91 ? -2.180 -3.763 -8.135 1.00 88.81 91 SER A C 1
ATOM 734 O O . SER A 1 91 ? -2.238 -4.735 -8.887 1.00 88.81 91 SER A O 1
ATOM 736 N N . MET A 1 92 ? -1.560 -3.836 -6.953 1.00 86.88 92 MET A N 1
ATOM 737 C CA . MET A 1 92 ? -0.876 -5.037 -6.456 1.00 86.88 92 MET A CA 1
ATOM 738 C C . MET A 1 92 ? -1.833 -6.235 -6.326 1.00 86.88 92 MET A C 1
ATOM 740 O O . MET A 1 92 ? -1.451 -7.373 -6.623 1.00 86.88 92 MET A O 1
ATOM 744 N N . ARG A 1 93 ? -3.089 -5.985 -5.927 1.00 86.69 93 ARG A N 1
ATOM 745 C CA . ARG A 1 93 ? -4.163 -6.990 -5.901 1.00 86.69 93 ARG A CA 1
ATOM 746 C C . ARG A 1 93 ? -4.526 -7.464 -7.303 1.00 86.69 93 ARG A C 1
ATOM 748 O O . ARG A 1 93 ? -4.603 -8.674 -7.514 1.00 86.69 93 ARG A O 1
ATOM 755 N N . GLY A 1 94 ? -4.672 -6.540 -8.254 1.00 84.38 94 GLY A N 1
ATOM 756 C CA . GLY A 1 94 ? -4.929 -6.848 -9.665 1.00 84.38 94 GLY A CA 1
ATOM 757 C C . GLY A 1 94 ? -3.861 -7.756 -10.282 1.00 84.38 94 GLY A C 1
ATOM 758 O O . GLY A 1 94 ? -4.190 -8.732 -10.952 1.00 84.38 94 GLY A O 1
ATOM 759 N N . PHE A 1 95 ? -2.585 -7.515 -9.963 1.00 81.69 95 PHE A N 1
ATOM 760 C CA . PHE A 1 95 ? -1.465 -8.358 -10.404 1.00 81.69 95 PHE A CA 1
ATOM 761 C C . PHE A 1 95 ? -1.287 -9.656 -9.598 1.00 81.69 95 PHE A C 1
ATOM 763 O O . PHE A 1 95 ? -0.391 -10.445 -9.891 1.00 81.69 95 PHE A O 1
ATOM 770 N N . ARG A 1 96 ? -2.119 -9.905 -8.580 1.00 79.88 96 ARG A N 1
ATOM 771 C CA . ARG A 1 96 ? -2.033 -11.077 -7.690 1.00 79.88 96 ARG A CA 1
ATOM 772 C C . ARG A 1 96 ? -0.689 -11.229 -6.956 1.00 79.88 96 ARG A C 1
ATOM 774 O O . ARG A 1 96 ? -0.289 -12.336 -6.603 1.00 79.88 96 ARG A O 1
ATOM 781 N N . VAL A 1 97 ? -0.022 -10.110 -6.660 1.00 74.31 97 VAL A N 1
ATOM 782 C CA . VAL A 1 97 ? 1.310 -10.063 -6.009 1.00 74.31 97 VAL A CA 1
ATOM 783 C C . VAL A 1 97 ? 1.206 -9.923 -4.474 1.00 74.31 97 VAL A C 1
ATOM 785 O O . VAL A 1 97 ? 2.191 -9.763 -3.763 1.00 74.31 97 VAL A O 1
ATOM 788 N N . PHE A 1 98 ? -0.001 -10.029 -3.921 1.00 63.66 98 PHE A N 1
ATOM 789 C CA . PHE A 1 98 ? -0.347 -9.709 -2.533 1.00 63.66 98 PHE A CA 1
ATOM 790 C C . PHE A 1 98 ? -0.152 -10.890 -1.557 1.00 63.66 98 PHE A C 1
ATOM 792 O O . PHE A 1 98 ? -1.107 -11.431 -1.017 1.00 63.66 98 PHE A O 1
ATOM 799 N N . ARG A 1 99 ? 1.079 -11.354 -1.316 1.00 63.19 99 ARG A N 1
ATOM 800 C CA . ARG A 1 99 ? 1.311 -12.468 -0.363 1.00 63.19 99 ARG A CA 1
ATOM 801 C C . ARG A 1 99 ? 2.501 -12.242 0.553 1.00 63.19 99 ARG A C 1
ATOM 803 O O . ARG A 1 99 ? 3.399 -13.076 0.621 1.00 63.19 99 ARG A O 1
ATOM 810 N N . ASP A 1 100 ? 2.521 -11.111 1.252 1.00 71.56 100 ASP A N 1
ATOM 811 C CA . ASP A 1 100 ? 3.605 -10.851 2.193 1.00 71.56 100 ASP A CA 1
ATOM 812 C C . ASP A 1 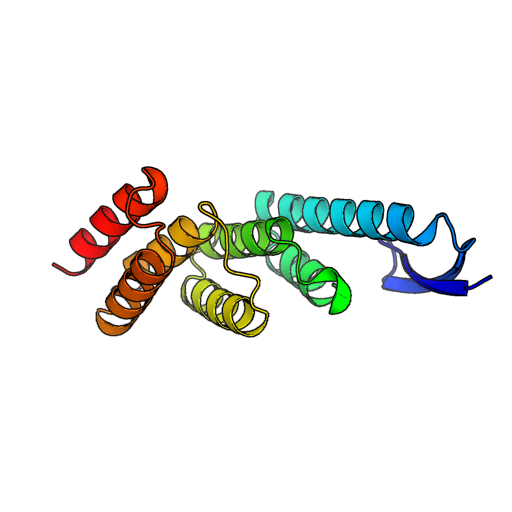100 ? 3.177 -10.067 3.435 1.00 71.56 100 ASP A C 1
ATOM 8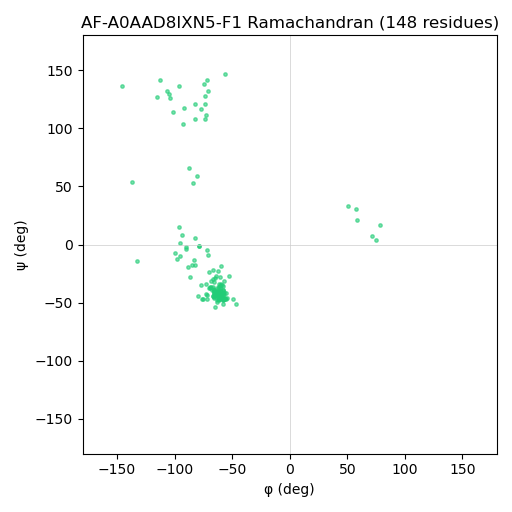14 O O . ASP A 1 100 ? 2.502 -9.036 3.355 1.00 71.56 100 ASP A O 1
ATOM 818 N N . ARG A 1 101 ? 3.676 -10.535 4.582 1.00 74.56 101 ARG A N 1
ATOM 819 C CA . ARG A 1 101 ? 3.507 -9.955 5.920 1.00 74.56 101 ARG A CA 1
ATOM 820 C C . ARG A 1 101 ? 4.052 -8.532 6.033 1.00 74.56 101 ARG A C 1
ATOM 822 O O . ARG A 1 101 ? 3.689 -7.824 6.962 1.00 74.56 101 ARG A O 1
ATOM 829 N N . PHE A 1 102 ? 4.925 -8.113 5.115 1.00 83.81 102 PHE A N 1
ATOM 830 C CA . PHE A 1 102 ? 5.490 -6.762 5.102 1.00 83.81 102 PHE A CA 1
ATOM 831 C C . PHE A 1 102 ? 4.651 -5.745 4.323 1.00 83.81 102 PHE A C 1
ATOM 833 O O . PHE A 1 102 ? 4.816 -4.547 4.545 1.00 83.81 102 PHE A O 1
ATOM 840 N N . SER A 1 103 ? 3.757 -6.199 3.440 1.00 89.06 103 SER A N 1
ATOM 841 C CA . SER A 1 103 ? 2.904 -5.311 2.642 1.00 89.06 103 SER A CA 1
ATOM 842 C C . SER A 1 103 ? 1.705 -4.804 3.447 1.00 89.06 103 SER A C 1
ATOM 844 O O . SER A 1 103 ? 1.430 -3.606 3.453 1.00 89.06 103 SER A O 1
ATOM 846 N N . PHE A 1 104 ? 1.044 -5.689 4.202 1.00 92.38 104 PHE A N 1
ATOM 847 C CA . PHE A 1 104 ? -0.152 -5.351 4.977 1.00 92.38 104 PHE A CA 1
ATOM 848 C C . PHE A 1 104 ? 0.045 -4.214 5.980 1.00 92.38 104 PHE A C 1
ATOM 850 O O . PHE A 1 104 ? -0.773 -3.301 5.943 1.00 92.38 104 PHE A O 1
ATOM 857 N N . PRO A 1 105 ? 1.109 -4.171 6.806 1.00 93.88 105 PRO A N 1
ATOM 858 C CA . PRO A 1 105 ? 1.302 -3.057 7.733 1.00 93.88 105 PRO A CA 1
ATOM 859 C C . PRO A 1 105 ? 1.382 -1.702 7.014 1.00 93.88 105 PRO A C 1
ATOM 861 O O . PRO A 1 105 ? 0.844 -0.711 7.485 1.00 93.88 105 PRO A O 1
ATOM 864 N N . LEU A 1 106 ? 1.977 -1.647 5.819 1.00 93.50 106 LEU A N 1
ATOM 865 C CA . LEU A 1 106 ? 2.059 -0.408 5.034 1.00 93.50 106 LEU A CA 1
ATOM 866 C C . LEU A 1 106 ? 0.689 0.041 4.520 1.00 93.50 106 LEU A C 1
ATOM 868 O O . LEU A 1 106 ? 0.421 1.236 4.423 1.00 93.50 106 LEU A O 1
ATOM 872 N N . VAL A 1 107 ? -0.163 -0.913 4.156 1.00 94.81 107 VAL A N 1
ATOM 873 C CA . VAL A 1 107 ? -1.511 -0.639 3.651 1.00 94.81 107 VAL A CA 1
ATOM 874 C C . VAL A 1 107 ? -2.436 -0.251 4.799 1.00 94.81 107 VAL A C 1
ATOM 876 O O . VAL A 1 107 ? -3.115 0.764 4.705 1.00 94.81 107 VAL A O 1
ATOM 879 N N . ILE A 1 108 ? -2.411 -1.004 5.901 1.00 95.25 108 ILE A N 1
ATOM 880 C CA . ILE A 1 108 ? -3.218 -0.739 7.097 1.00 95.25 108 ILE A CA 1
ATOM 881 C C . ILE A 1 108 ? -2.862 0.629 7.680 1.00 95.25 108 ILE A C 1
ATOM 883 O O . ILE A 1 108 ? -3.766 1.395 7.998 1.00 95.25 108 ILE A O 1
ATOM 887 N N . ARG A 1 109 ? -1.573 0.992 7.727 1.00 95.00 109 ARG A N 1
ATOM 888 C CA . ARG A 1 109 ? -1.137 2.329 8.149 1.00 95.00 109 ARG A CA 1
ATOM 889 C C . ARG A 1 109 ? -1.752 3.437 7.292 1.00 95.00 109 ARG A C 1
ATOM 891 O O . ARG A 1 109 ? -2.215 4.442 7.824 1.00 95.00 109 ARG A O 1
ATOM 898 N N . ALA A 1 110 ? -1.782 3.254 5.972 1.00 95.38 110 ALA A N 1
ATOM 899 C CA . ALA A 1 110 ? -2.418 4.210 5.070 1.00 95.38 110 ALA A CA 1
ATOM 900 C C . ALA A 1 110 ? -3.943 4.273 5.259 1.00 95.38 110 ALA A C 1
ATOM 902 O O . ALA A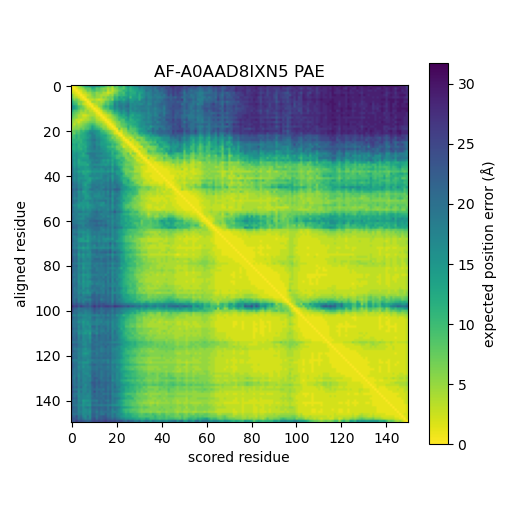 1 110 ? -4.513 5.357 5.186 1.00 95.38 110 ALA A O 1
ATOM 903 N N . CYS A 1 111 ? -4.602 3.144 5.540 1.00 95.31 111 CYS A N 1
ATOM 904 C CA . CYS A 1 111 ? -6.023 3.121 5.895 1.00 95.31 111 CYS A CA 1
ATOM 905 C C . CYS A 1 111 ? -6.297 3.870 7.202 1.00 95.31 111 CYS A C 1
ATOM 907 O O . CYS A 1 111 ? -7.186 4.715 7.235 1.00 95.31 111 CYS A O 1
ATOM 909 N N . ALA A 1 112 ? -5.505 3.599 8.243 1.00 95.12 112 ALA A N 1
ATOM 910 C CA . ALA A 1 112 ? -5.598 4.246 9.546 1.00 95.12 112 ALA A CA 1
ATOM 911 C C . ALA A 1 112 ? -5.482 5.769 9.425 1.00 95.12 112 ALA A C 1
ATOM 913 O O . ALA A 1 112 ? -6.305 6.492 9.973 1.00 95.12 112 ALA A O 1
ATOM 914 N N . ALA A 1 113 ? -4.507 6.250 8.648 1.00 95.00 113 ALA A N 1
ATOM 915 C CA . ALA A 1 113 ? -4.288 7.678 8.436 1.00 95.00 113 ALA A CA 1
ATOM 916 C C . ALA A 1 113 ? -5.425 8.371 7.664 1.00 95.00 113 ALA A C 1
ATOM 918 O O . ALA A 1 113 ? -5.662 9.558 7.861 1.00 95.00 113 ALA A O 1
ATOM 919 N N . LEU A 1 114 ? -6.122 7.650 6.781 1.00 93.94 114 LEU A N 1
ATOM 920 C CA . LEU A 1 114 ? -7.281 8.180 6.055 1.00 93.94 114 LEU A CA 1
ATOM 921 C C . LEU A 1 114 ? -8.589 8.067 6.853 1.00 93.94 114 LEU A C 1
ATOM 923 O O . LEU A 1 114 ? -9.554 8.736 6.500 1.00 93.94 114 LEU A O 1
ATOM 927 N N . ALA A 1 115 ? -8.628 7.219 7.887 1.00 93.06 115 ALA A N 1
ATOM 928 C CA . ALA A 1 115 ? -9.764 7.011 8.790 1.00 93.06 115 ALA A CA 1
ATOM 929 C C . ALA A 1 115 ? -11.115 6.748 8.084 1.00 93.06 115 ALA A C 1
ATOM 931 O O . ALA A 1 115 ? -12.182 7.112 8.572 1.00 93.06 115 ALA A O 1
ATOM 932 N N . VAL A 1 116 ? -11.090 6.080 6.924 1.00 93.69 116 VAL A N 1
ATOM 933 C CA . VAL A 1 116 ? -12.308 5.706 6.186 1.00 93.69 116 VAL A CA 1
ATOM 934 C C . VAL A 1 116 ? -12.742 4.297 6.591 1.00 93.69 116 VAL A C 1
ATOM 936 O O . VAL A 1 116 ? -12.163 3.312 6.126 1.00 93.69 116 VAL A O 1
ATOM 939 N N . ASP A 1 117 ? -13.787 4.193 7.419 1.00 93.38 117 ASP A N 1
ATOM 940 C CA . ASP A 1 117 ? -14.270 2.928 8.011 1.00 93.38 117 ASP A CA 1
ATOM 941 C C . ASP A 1 117 ? -14.462 1.803 6.975 1.00 93.38 117 ASP A C 1
ATOM 943 O O . ASP A 1 117 ? -13.953 0.693 7.149 1.00 93.38 117 ASP A O 1
ATOM 947 N N . SER A 1 118 ? -15.109 2.100 5.845 1.00 94.81 118 SER A N 1
ATOM 948 C CA . SER A 1 118 ? -15.369 1.108 4.794 1.00 94.81 118 SER A CA 1
ATOM 949 C C . SER A 1 118 ? -14.085 0.536 4.180 1.00 94.81 118 SER A C 1
ATOM 951 O O . SER A 1 118 ? -14.014 -0.660 3.889 1.00 94.81 118 SER A O 1
ATOM 953 N N . ILE A 1 119 ? -13.046 1.357 4.007 1.00 93.69 119 ILE A N 1
ATOM 954 C CA . ILE A 1 119 ? -11.747 0.924 3.476 1.00 93.69 119 ILE A CA 1
ATOM 955 C C . ILE A 1 119 ? -11.017 0.086 4.526 1.00 93.69 119 ILE A C 1
ATOM 957 O O . ILE A 1 119 ? -10.540 -1.007 4.215 1.00 93.69 119 ILE A O 1
ATOM 961 N N . CYS A 1 120 ? -10.976 0.563 5.771 1.00 95.19 120 CYS A N 1
ATOM 962 C CA . CYS A 1 120 ? -10.346 -0.130 6.892 1.00 95.19 120 CYS A CA 1
ATOM 963 C C . CYS A 1 120 ? -10.917 -1.544 7.084 1.00 95.19 120 CYS A C 1
ATOM 965 O O . CYS A 1 120 ? -10.164 -2.518 7.167 1.00 95.19 120 CYS A O 1
ATOM 967 N N . ARG A 1 121 ? -12.250 -1.684 7.074 1.00 95.56 121 ARG A N 1
ATOM 968 C CA . ARG A 1 121 ? -12.922 -2.990 7.179 1.00 95.56 121 ARG A CA 1
ATOM 969 C C . ARG A 1 121 ? -12.601 -3.901 6.001 1.00 95.56 121 ARG A C 1
ATOM 971 O O . ARG A 1 121 ? -12.291 -5.068 6.219 1.00 95.56 121 ARG A O 1
ATOM 978 N N . ASN A 1 122 ? -12.608 -3.380 4.772 1.00 94.81 122 ASN A N 1
ATOM 979 C CA . ASN A 1 122 ? -12.251 -4.165 3.587 1.00 94.81 122 ASN A CA 1
ATOM 980 C C . ASN A 1 122 ? -10.817 -4.711 3.662 1.00 94.81 122 ASN A C 1
ATOM 982 O O . ASN A 1 122 ? -10.585 -5.885 3.364 1.00 94.81 122 ASN A O 1
ATOM 986 N N . VAL A 1 123 ? -9.857 -3.887 4.093 1.00 93.69 123 VAL A N 1
ATOM 987 C CA . VAL A 1 123 ? -8.465 -4.323 4.267 1.00 93.69 123 VAL A CA 1
ATOM 988 C C . VAL A 1 123 ? -8.347 -5.355 5.384 1.00 93.69 123 VAL A C 1
ATOM 990 O O . VAL A 1 123 ? -7.687 -6.374 5.181 1.00 93.69 123 VAL A O 1
ATOM 993 N N . HIS A 1 124 ? -9.028 -5.168 6.518 1.00 95.25 124 HIS A N 1
ATOM 994 C CA . HIS A 1 124 ? -9.040 -6.168 7.588 1.00 95.25 124 HIS A CA 1
ATOM 995 C C . HIS A 1 124 ? -9.638 -7.506 7.122 1.00 95.25 124 HIS A C 1
ATOM 997 O O . HIS A 1 124 ? -9.014 -8.551 7.312 1.00 95.25 124 HIS A O 1
ATOM 1003 N N . CYS A 1 125 ? -10.785 -7.499 6.436 1.00 95.19 125 CYS A N 1
ATOM 1004 C CA . CYS A 1 125 ? -11.363 -8.715 5.858 1.00 95.19 125 CYS A CA 1
ATOM 1005 C C . CYS A 1 125 ? -10.368 -9.424 4.932 1.00 95.19 125 CYS A C 1
ATOM 1007 O O . CYS A 1 125 ? -10.229 -10.645 4.988 1.00 95.19 125 CYS A O 1
ATOM 1009 N N . HIS A 1 126 ? -9.633 -8.667 4.114 1.00 92.75 126 HIS A N 1
ATOM 1010 C CA . HIS A 1 126 ? -8.639 -9.235 3.211 1.00 92.75 126 HIS A CA 1
ATOM 1011 C C . HIS A 1 126 ? -7.433 -9.836 3.955 1.00 92.75 126 HIS A C 1
ATOM 1013 O O . HIS A 1 126 ? -6.970 -10.915 3.587 1.00 92.75 126 HIS A O 1
ATOM 1019 N N . VAL A 1 127 ? -6.962 -9.190 5.027 1.00 93.56 127 VAL A N 1
ATOM 1020 C CA . VAL A 1 127 ? -5.913 -9.718 5.921 1.00 93.56 127 VAL A CA 1
ATOM 1021 C C . VAL A 1 127 ? -6.327 -11.061 6.524 1.00 93.56 127 VAL A C 1
ATOM 1023 O O . VAL A 1 127 ? -5.544 -12.011 6.488 1.00 93.56 127 VAL A O 1
ATOM 1026 N N . VAL A 1 128 ? -7.555 -11.146 7.048 1.00 94.38 128 VAL A N 1
ATOM 1027 C CA . VAL A 1 128 ? -8.097 -12.365 7.669 1.00 94.38 128 VAL A CA 1
ATOM 1028 C C . VAL A 1 128 ? -8.280 -13.469 6.635 1.00 94.38 128 VAL A C 1
ATOM 1030 O O . VAL A 1 128 ? -7.873 -14.604 6.869 1.00 94.38 128 VAL A O 1
ATOM 1033 N N . HIS A 1 129 ? -8.835 -13.137 5.467 1.00 92.56 129 HIS A N 1
ATOM 1034 C CA . HIS A 1 129 ? -9.040 -14.091 4.377 1.00 92.56 129 HIS A CA 1
ATOM 1035 C C . HIS A 1 129 ? -7.733 -14.762 3.930 1.00 92.56 129 HIS A C 1
ATOM 1037 O O . HIS A 1 129 ? -7.733 -15.921 3.525 1.00 92.56 129 HIS A O 1
ATOM 1043 N N . LEU A 1 130 ? -6.612 -14.046 4.029 1.00 90.00 130 LEU A N 1
ATOM 1044 C CA . LEU A 1 130 ? -5.291 -14.547 3.660 1.00 90.00 130 LEU A CA 1
ATOM 1045 C C . LEU A 1 130 ? -4.491 -15.124 4.833 1.00 90.00 130 LEU A C 1
ATOM 1047 O O . LEU A 1 130 ? -3.359 -15.556 4.630 1.00 90.00 130 LEU A O 1
ATOM 1051 N N . GLY A 1 131 ? -5.057 -15.140 6.042 1.00 91.88 131 GLY A N 1
ATOM 1052 C CA . GLY A 1 131 ? -4.433 -15.740 7.219 1.00 91.88 131 GLY A CA 1
ATOM 1053 C C . GLY A 1 131 ? -3.342 -14.891 7.880 1.00 91.88 131 GLY A C 1
ATOM 1054 O O . GLY A 1 131 ? -2.552 -15.427 8.655 1.00 91.88 131 GLY A O 1
ATOM 1055 N N . PHE A 1 132 ? -3.263 -13.584 7.596 1.00 92.12 132 PHE A N 1
ATOM 1056 C CA . PHE A 1 132 ? -2.195 -12.723 8.126 1.00 92.12 132 PHE A CA 1
ATOM 1057 C C . PHE A 1 132 ? -2.519 -12.054 9.473 1.00 92.12 132 PHE A C 1
ATOM 1059 O O . PHE A 1 132 ? -1.652 -11.392 10.045 1.00 92.12 132 PHE A O 1
ATOM 1066 N N . GLN A 1 133 ? -3.731 -12.230 10.004 1.00 91.19 133 GLN A N 1
ATOM 1067 C CA . GLN A 1 133 ? -4.227 -11.537 11.201 1.00 91.19 133 GLN A CA 1
ATOM 1068 C C . GLN A 1 133 ? -3.402 -11.801 12.471 1.00 91.19 133 GLN A C 1
ATOM 1070 O O . GLN A 1 133 ? -3.317 -10.937 13.336 1.00 91.19 133 GLN A O 1
ATOM 1075 N N . ASN A 1 134 ? -2.744 -12.960 12.563 1.00 91.31 134 ASN A N 1
ATOM 1076 C CA . ASN A 1 134 ? -1.959 -13.348 13.739 1.00 91.31 134 ASN A CA 1
ATOM 1077 C C . ASN A 1 134 ? -0.489 -12.905 13.669 1.00 91.31 134 ASN A C 1
ATOM 1079 O O . ASN A 1 134 ? 0.275 -13.142 14.604 1.00 91.31 134 ASN A O 1
ATOM 1083 N N . HIS A 1 135 ? -0.049 -12.276 12.576 1.00 93.19 135 HIS A N 1
ATOM 1084 C CA . HIS A 1 135 ? 1.308 -11.743 12.517 1.00 93.19 135 HIS A CA 1
ATOM 1085 C C . HIS A 1 135 ? 1.425 -10.485 13.372 1.00 93.19 135 HIS A C 1
ATOM 1087 O O . HIS A 1 135 ? 0.694 -9.525 13.156 1.00 93.19 135 HIS A O 1
ATOM 1093 N N . LEU A 1 136 ? 2.413 -10.458 14.271 1.00 92.94 136 LEU A N 1
ATOM 1094 C CA . LEU A 1 136 ? 2.634 -9.371 15.232 1.00 92.94 136 LEU A CA 1
ATOM 1095 C C . LEU A 1 136 ? 2.557 -7.970 14.603 1.00 92.94 136 LEU A C 1
ATOM 1097 O O . LEU A 1 136 ? 1.807 -7.122 15.069 1.00 92.94 136 LEU A O 1
ATOM 1101 N N . HIS A 1 137 ? 3.292 -7.735 13.512 1.00 91.38 137 HIS A N 1
ATOM 1102 C CA . HIS A 1 137 ? 3.302 -6.428 12.846 1.00 91.38 137 HIS A CA 1
ATOM 1103 C C . HIS A 1 137 ? 1.955 -6.058 12.215 1.00 91.38 137 HIS A C 1
ATOM 1105 O O . HIS A 1 137 ? 1.611 -4.885 12.164 1.00 91.38 137 HIS A O 1
ATOM 1111 N N . VAL A 1 138 ? 1.202 -7.047 11.732 1.00 94.38 138 VAL A N 1
ATOM 1112 C CA . VAL A 1 138 ? -0.116 -6.831 11.126 1.00 94.38 138 VAL A CA 1
ATOM 1113 C C . VAL A 1 138 ? -1.146 -6.549 12.215 1.00 94.38 138 VAL A C 1
ATOM 1115 O O . VAL A 1 138 ? -1.876 -5.572 12.114 1.00 94.38 138 VAL A O 1
ATOM 1118 N N . CYS A 1 139 ? -1.160 -7.355 13.279 1.00 94.50 139 CYS A N 1
ATOM 1119 C CA . CYS A 1 139 ? -2.051 -7.183 14.423 1.00 94.50 139 CYS A CA 1
ATOM 1120 C C . CYS A 1 139 ? -1.849 -5.819 15.102 1.00 94.50 139 CYS A C 1
ATOM 1122 O O . CYS A 1 139 ? -2.819 -5.097 15.323 1.00 94.50 139 CYS A O 1
ATOM 1124 N N . ASN A 1 140 ? -0.595 -5.412 15.337 1.00 94.69 140 ASN A N 1
ATOM 1125 C CA . ASN A 1 140 ? -0.286 -4.099 15.910 1.00 94.69 140 ASN A CA 1
ATOM 1126 C C . ASN A 1 140 ? -0.824 -2.950 15.047 1.00 94.69 140 ASN A C 1
ATOM 1128 O O . ASN A 1 140 ? -1.386 -1.992 15.574 1.00 94.69 140 ASN A O 1
ATOM 1132 N N . GLU A 1 141 ? -0.686 -3.046 13.724 1.00 94.81 141 GLU A N 1
ATOM 1133 C CA . GLU A 1 141 ? -1.190 -2.004 12.832 1.00 94.81 141 GLU A CA 1
ATOM 1134 C C . GLU A 1 141 ? -2.725 -2.020 12.733 1.00 94.81 141 GLU A C 1
ATOM 1136 O O . GLU A 1 141 ? -3.338 -0.960 12.636 1.00 94.81 141 GLU A O 1
ATOM 1141 N N . LEU A 1 142 ? -3.372 -3.192 12.808 1.00 95.44 142 LEU A N 1
ATOM 1142 C CA . LEU A 1 142 ? -4.836 -3.293 12.875 1.00 95.44 142 LEU A CA 1
ATOM 1143 C C . LEU A 1 142 ? -5.383 -2.634 14.146 1.00 95.44 142 LEU A C 1
ATOM 1145 O O . LEU A 1 142 ? -6.364 -1.900 14.067 1.00 95.44 142 LEU A O 1
ATOM 1149 N N . LEU A 1 143 ? -4.743 -2.858 15.298 1.00 95.25 143 LEU A N 1
ATOM 1150 C CA . LEU A 1 143 ? -5.110 -2.195 16.552 1.00 95.25 143 LEU A CA 1
ATOM 1151 C C . LEU A 1 143 ? -4.996 -0.672 16.427 1.00 95.25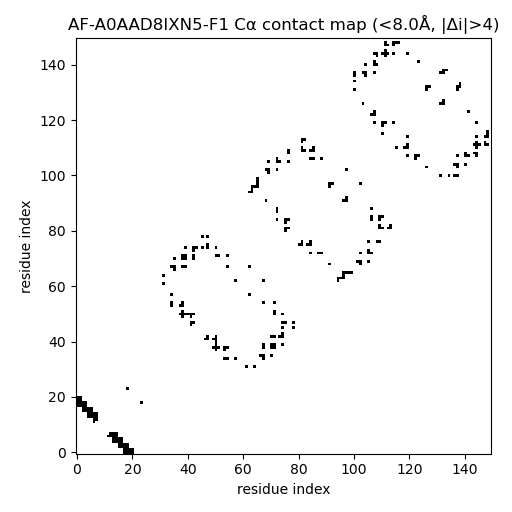 143 LEU A C 1
ATOM 1153 O O . LEU A 1 143 ? -5.934 0.038 16.783 1.00 95.25 143 LEU A O 1
ATOM 1157 N N . ASN A 1 144 ? -3.890 -0.180 15.858 1.00 95.12 144 ASN A N 1
ATOM 1158 C CA . ASN A 1 144 ? -3.704 1.244 15.576 1.00 95.12 144 ASN A CA 1
ATOM 1159 C C . ASN A 1 144 ? -4.817 1.793 14.664 1.00 95.12 144 ASN A C 1
ATOM 1161 O O . ASN A 1 144 ? -5.420 2.817 14.965 1.00 95.12 144 ASN A O 1
ATOM 1165 N N . MET A 1 145 ? -5.140 1.082 13.581 1.00 95.69 145 MET A N 1
ATOM 1166 C CA . MET A 1 145 ? -6.199 1.470 12.647 1.00 95.69 145 MET A CA 1
ATOM 1167 C C . MET A 1 145 ? -7.566 1.583 13.320 1.00 95.69 145 MET A C 1
ATOM 1169 O O . MET A 1 145 ? -8.265 2.566 13.099 1.00 95.69 145 MET A O 1
ATOM 1173 N N . TYR A 1 146 ? -7.951 0.607 14.143 1.00 95.50 146 TYR A N 1
ATOM 1174 C CA . TYR A 1 146 ? -9.226 0.661 14.858 1.00 95.50 146 TYR A CA 1
ATOM 1175 C C . TYR A 1 146 ? -9.261 1.758 15.923 1.00 95.50 146 TYR A C 1
ATOM 1177 O O . TYR A 1 146 ? -10.314 2.354 16.121 1.00 95.50 146 TYR A O 1
ATOM 1185 N N . GLY A 1 147 ? -8.123 2.074 16.547 1.00 95.19 147 GLY A N 1
ATOM 1186 C CA . GLY A 1 147 ? -8.009 3.210 17.461 1.00 95.19 147 GLY A CA 1
ATOM 1187 C C . GLY A 1 147 ? -8.234 4.572 16.793 1.00 95.19 147 GLY A C 1
ATOM 1188 O O . GLY A 1 147 ? -8.699 5.484 17.458 1.00 95.19 147 GLY A O 1
ATOM 1189 N N . MET A 1 148 ? -7.955 4.704 15.490 1.00 91.62 148 MET A N 1
ATOM 1190 C CA . MET A 1 148 ? -8.192 5.940 14.719 1.00 91.62 148 MET A CA 1
ATOM 1191 C C . MET A 1 148 ? -9.639 6.089 14.218 1.00 91.62 148 MET A C 1
ATOM 1193 O O . MET A 1 148 ? -10.004 7.152 13.724 1.00 91.62 148 MET A O 1
ATOM 1197 N N . LEU A 1 149 ? -10.444 5.021 14.275 1.00 87.31 149 LEU A N 1
ATOM 1198 C CA . LEU A 1 149 ? -11.852 5.019 13.848 1.00 87.31 149 LEU A CA 1
ATOM 1199 C C . LEU A 1 149 ? -12.837 5.257 15.004 1.00 87.31 149 LEU A C 1
ATOM 1201 O O . LEU A 1 149 ? -14.035 5.386 14.745 1.00 87.31 149 LEU A O 1
ATOM 1205 N N . ALA A 1 150 ? -12.347 5.228 16.245 1.00 71.94 150 ALA A N 1
ATOM 1206 C CA . ALA A 1 150 ? -13.114 5.469 17.464 1.00 71.94 150 ALA A CA 1
ATOM 1207 C C . ALA A 1 150 ? -13.142 6.965 17.800 1.00 71.94 150 ALA A C 1
ATOM 1209 O O . ALA A 1 150 ? -14.219 7.429 18.235 1.00 71.94 150 ALA A O 1
#

Radius of gyration: 17.61 Å; Cα contacts (8 Å, |Δi|>4): 173; chains: 1; bounding box: 38×32×47 Å

Organism: NCBI:txid360622

Mean predicted aligned error: 9.93 Å

Secondary structure (DSSP, 8-state):
-EEEEEE-TTT--EEEEEE-TTTHHHHHHHHHHHHHHHHHHHHHTT-HHHHHHHHHTS-GGGTT-HHHHHHHHHHHHHTT-HHHHHHHHHHHHHTT----TTHHHHHHHHHHHHT-HHHHHHHHHHHHHTT-TTSHHHHHHHHHHHHT--

Sequence (150 aa):
MIFVRYLLPANGEVVDVGVKSGEIGHVRTLWIGDRSRLVSAYSKFGCINHARKVFDTVPLDCISNILLWNSILRAHNKNEEFQRTLRLYDSMRGFRVFRDRFSFPLVIRACAALAVDSICRNVHCHVVHLGFQNHLHVCNELLNMYGMLA

Solvent-accessible surface area (backbone atoms only — not comparable to full-atom values): 8343 Å² total; per-residue (Å²): 121,49,71,44,82,38,70,44,94,89,74,73,48,76,44,75,48,75,40,56,84,85,48,51,68,57,54,51,52,53,52,54,51,52,50,35,48,49,27,39,50,29,27,72,72,68,39,47,70,57,19,46,53,57,57,72,69,52,53,78,92,60,63,67,45,53,67,44,53,43,31,54,39,48,30,28,51,76,69,68,36,29,76,56,33,51,54,50,48,54,51,35,52,75,71,67,47,77,82,55,82,73,46,52,33,54,50,38,46,30,34,27,76,66,50,44,64,74,58,42,51,52,52,50,52,51,36,50,76,70,67,45,55,83,40,67,67,33,38,56,29,51,54,52,27,57,64,56,68,111

pLDDT: mean 78.04, std 17.3, range [33.69, 95.69]

InterPro domains:
  IPR002885 Pentatricopeptide repeat [PF01535] (38-56)
  IPR002885 Pentatricopeptide repeat [PF01535] (69-95)
  IPR002885 Pentatricopeptide repeat [TIGR00756] (69-97)
  IPR011990 Tetratricopeptide-like helical domain superfamily [G3DSA:1.25.40.10] (34-124)
  IPR046960 Pentatricopeptide repeat-containing protein At4g14850-like, plant [PTHR47926] (35-147)